Protein AF-Q3S1M3-F1 (afdb_monomer)

Foldseek 3Di:
DVVVVVVVVVVVVVVVVVVPDPPCPPVVNVVVVVVVVVVVVVVVVVVVQLVVLLVVQLVVLVVVLVVLVVVLVVVLVVQLVVLCVVCPPPVVSSVVSSVVVNVVSCVVSVVVNLVSNSNLVCVVVVSHPDDPVSVVSVVVVVVVVVVVD

Organism: Caenorhabditis elegans (NCBI:txid6239)

Radius of gyration: 34.4 Å; Cα contacts (8 Å, |Δi|>4): 56; chains: 1; bounding box: 83×59×79 Å

Mean predicted aligned error: 15.66 Å

Structure (mmCIF, N/CA/C/O backbone):
data_AF-Q3S1M3-F1
#
_entry.id   AF-Q3S1M3-F1
#
loop_
_atom_site.group_PDB
_atom_site.id
_atom_site.type_symbol
_atom_site.label_atom_id
_atom_site.label_alt_id
_atom_site.label_comp_id
_atom_site.label_asym_id
_atom_site.label_entity_id
_atom_site.label_seq_id
_atom_site.pdbx_PDB_ins_code
_atom_site.Cartn_x
_atom_site.Cartn_y
_atom_site.Cartn_z
_atom_site.occupancy
_atom_site.B_iso_or_equiv
_atom_site.auth_seq_id
_atom_site.auth_comp_id
_atom_site.auth_asym_id
_atom_site.auth_atom_id
_atom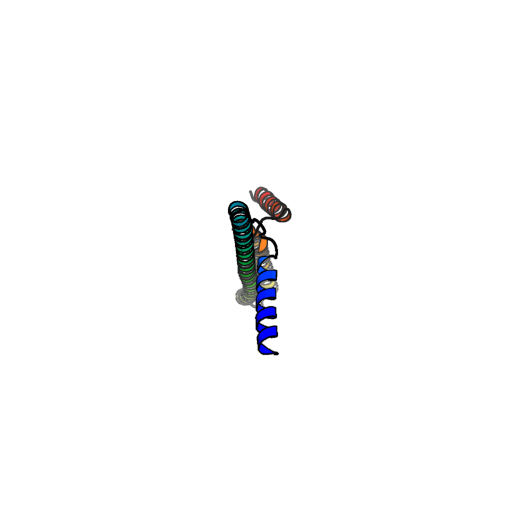_site.pdbx_PDB_model_num
ATOM 1 N N . MET A 1 1 ? 60.631 -38.429 -53.068 1.00 60.41 1 MET A N 1
ATOM 2 C CA . MET A 1 1 ? 59.715 -37.629 -53.917 1.00 60.41 1 MET A CA 1
ATOM 3 C C . MET A 1 1 ? 58.629 -36.917 -53.100 1.00 60.41 1 MET A C 1
ATOM 5 O O . MET A 1 1 ? 58.541 -35.702 -53.185 1.00 60.41 1 MET A O 1
ATOM 9 N N . VAL A 1 2 ? 57.881 -37.623 -52.238 1.00 69.31 2 VAL A N 1
ATOM 10 C CA . VAL A 1 2 ? 56.770 -37.066 -51.422 1.00 69.31 2 VAL A CA 1
ATOM 11 C C . VAL A 1 2 ? 57.165 -35.867 -50.536 1.00 69.31 2 VAL A C 1
ATOM 13 O O . VAL A 1 2 ? 56.426 -34.891 -50.459 1.00 69.31 2 VAL A O 1
ATOM 16 N N . GLN A 1 3 ? 58.356 -35.874 -49.922 1.00 69.62 3 GLN A N 1
ATOM 17 C CA . GLN A 1 3 ? 58.811 -34.757 -49.073 1.00 69.62 3 GLN A CA 1
ATOM 18 C C . GLN A 1 3 ? 59.062 -33.445 -49.837 1.00 69.62 3 GLN A C 1
ATOM 20 O O . GLN A 1 3 ? 58.890 -32.369 -49.267 1.00 69.62 3 GLN A O 1
ATOM 25 N N . ILE A 1 4 ? 59.446 -33.517 -51.116 1.00 79.25 4 ILE A N 1
ATOM 26 C CA . ILE A 1 4 ? 59.685 -32.326 -51.946 1.00 79.25 4 ILE A CA 1
ATOM 27 C C . ILE A 1 4 ? 58.342 -31.692 -52.322 1.00 79.25 4 ILE A C 1
ATOM 29 O O . ILE A 1 4 ? 58.179 -30.482 -52.190 1.00 79.25 4 ILE A O 1
ATOM 33 N N . ILE A 1 5 ? 57.355 -32.517 -52.687 1.00 79.06 5 ILE A N 1
ATOM 34 C CA . ILE A 1 5 ? 55.997 -32.062 -53.016 1.00 79.06 5 ILE A CA 1
ATOM 35 C C . ILE A 1 5 ? 55.355 -31.359 -51.812 1.00 79.06 5 ILE A C 1
ATOM 37 O O . ILE A 1 5 ? 54.78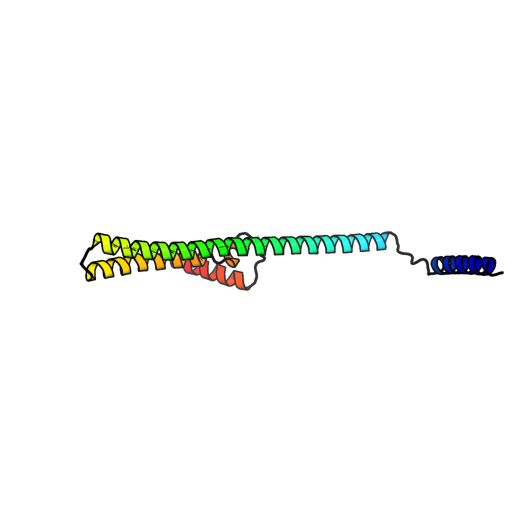3 -30.287 -51.974 1.00 79.06 5 ILE A O 1
ATOM 41 N N . ASN A 1 6 ? 55.511 -31.896 -50.595 1.00 77.69 6 ASN A N 1
ATOM 42 C CA . ASN A 1 6 ? 54.927 -31.286 -49.396 1.00 77.69 6 ASN A CA 1
ATOM 43 C C . ASN A 1 6 ? 55.536 -29.906 -49.071 1.00 77.69 6 ASN A C 1
ATOM 45 O O . ASN A 1 6 ? 54.819 -28.981 -48.701 1.00 77.69 6 ASN A O 1
ATOM 49 N N . ARG A 1 7 ? 56.852 -29.726 -49.270 1.00 78.75 7 ARG A N 1
ATOM 50 C CA . ARG A 1 7 ? 57.500 -28.411 -49.104 1.00 78.75 7 ARG A CA 1
ATOM 51 C C . ARG A 1 7 ? 56.990 -27.388 -50.117 1.00 78.75 7 ARG A C 1
ATOM 53 O O . ARG A 1 7 ? 56.771 -26.237 -49.750 1.00 78.75 7 ARG A O 1
ATOM 60 N N . ILE A 1 8 ? 56.764 -27.817 -51.360 1.00 79.25 8 ILE A N 1
ATOM 61 C CA . ILE A 1 8 ? 56.188 -26.959 -52.399 1.00 79.25 8 ILE A CA 1
ATOM 62 C C . ILE A 1 8 ? 54.746 -26.594 -52.030 1.00 79.25 8 ILE A C 1
ATOM 64 O O . ILE A 1 8 ? 54.402 -25.417 -52.065 1.00 79.25 8 ILE A O 1
ATOM 68 N N . LEU A 1 9 ? 53.931 -27.554 -51.580 1.00 77.06 9 LEU A N 1
ATOM 69 C CA . LEU A 1 9 ? 52.544 -27.296 -51.185 1.00 77.06 9 LEU A CA 1
ATOM 70 C C . LEU A 1 9 ? 52.448 -26.285 -50.030 1.00 77.06 9 LEU A C 1
ATOM 72 O O . LEU A 1 9 ? 51.671 -25.340 -50.111 1.00 77.06 9 LEU A O 1
ATOM 76 N N . ILE A 1 10 ? 53.287 -26.430 -48.996 1.00 76.81 10 ILE A N 1
ATOM 77 C CA . ILE A 1 10 ? 53.360 -25.474 -47.879 1.00 76.81 10 ILE A CA 1
ATOM 78 C C . ILE A 1 10 ? 53.768 -24.088 -48.385 1.00 76.81 10 ILE A C 1
ATOM 80 O O . ILE A 1 10 ? 53.144 -23.098 -48.008 1.00 76.81 10 ILE A O 1
ATOM 84 N N . SER A 1 11 ? 54.774 -24.006 -49.264 1.00 74.94 11 SER A N 1
ATOM 85 C CA . SER A 1 11 ? 55.188 -22.719 -49.828 1.00 74.94 11 SER A CA 1
ATOM 86 C C . SER A 1 11 ? 54.061 -22.059 -50.625 1.00 74.94 11 SER A C 1
ATOM 88 O O . SER A 1 11 ? 53.798 -20.881 -50.417 1.00 74.94 11 SER A O 1
ATOM 90 N N . VAL A 1 12 ? 53.330 -22.814 -51.453 1.00 74.06 12 VAL A N 1
ATOM 91 C CA . VAL A 1 12 ? 52.207 -22.294 -52.245 1.00 74.06 12 VAL A CA 1
ATOM 92 C C . VAL A 1 12 ? 51.060 -21.834 -51.348 1.00 74.06 12 VAL A C 1
ATOM 94 O O . VAL A 1 12 ? 50.505 -20.776 -51.613 1.00 74.06 12 VAL A O 1
ATOM 97 N N . SER A 1 13 ? 50.745 -22.549 -50.264 1.00 71.31 13 SER A N 1
ATOM 98 C CA . SER A 1 13 ? 49.731 -22.121 -49.289 1.00 71.31 13 SER A CA 1
ATOM 99 C C . SER A 1 13 ? 50.119 -20.830 -48.567 1.00 71.31 13 SER A C 1
ATOM 101 O O . SER A 1 13 ? 49.272 -19.959 -48.380 1.00 71.31 13 SER A O 1
ATOM 103 N N . ILE A 1 14 ? 51.397 -20.672 -48.200 1.00 68.69 14 ILE A N 1
ATOM 104 C CA . ILE A 1 14 ? 51.907 -19.424 -47.612 1.00 68.69 14 ILE A CA 1
ATOM 105 C C . ILE A 1 14 ? 51.825 -18.296 -48.641 1.00 68.69 14 ILE A C 1
ATOM 107 O O . ILE A 1 14 ? 51.333 -17.220 -48.320 1.00 68.69 14 ILE A O 1
ATOM 111 N N . PHE A 1 15 ? 52.225 -18.546 -49.891 1.00 62.31 15 PHE A N 1
ATOM 112 C CA . PHE A 1 15 ? 52.087 -17.557 -50.956 1.00 62.31 15 PHE A CA 1
ATOM 113 C C . PHE A 1 15 ? 50.621 -17.200 -51.207 1.00 62.31 15 PHE A C 1
ATOM 115 O O . PHE A 1 15 ? 50.327 -16.022 -51.329 1.00 62.31 15 PHE A O 1
ATOM 122 N N . TYR A 1 16 ? 49.687 -18.152 -51.207 1.00 62.59 16 TYR A N 1
ATOM 123 C CA . TYR A 1 16 ? 48.258 -17.866 -51.370 1.00 62.59 16 TYR A CA 1
ATOM 124 C C . TYR A 1 16 ? 47.687 -17.052 -50.205 1.00 62.59 16 TYR A C 1
ATOM 126 O O . TYR A 1 16 ? 46.908 -16.134 -50.440 1.00 62.59 16 TYR A O 1
ATOM 134 N N . LEU A 1 17 ? 48.105 -17.329 -48.966 1.00 55.94 17 LEU A N 1
ATOM 135 C CA . LEU A 1 17 ? 47.743 -16.509 -47.804 1.00 55.94 17 LEU A CA 1
ATOM 136 C C . LEU A 1 17 ? 48.379 -15.110 -47.857 1.00 55.94 17 LEU A C 1
ATOM 138 O O . LEU A 1 17 ? 47.770 -14.158 -47.382 1.00 55.94 17 LEU A O 1
ATOM 142 N N . CYS A 1 18 ? 49.563 -14.959 -48.459 1.00 49.50 18 CYS A N 1
ATOM 143 C CA . CYS A 1 18 ? 50.220 -13.661 -48.645 1.00 49.50 18 CYS A CA 1
ATOM 144 C C . CYS A 1 18 ? 49.730 -12.881 -49.882 1.00 49.50 18 CYS A C 1
ATOM 146 O O . CYS A 1 18 ? 49.841 -11.657 -49.902 1.00 49.50 18 CYS A O 1
ATOM 148 N N . TYR A 1 19 ? 49.210 -13.563 -50.908 1.00 50.03 19 TYR A N 1
ATOM 149 C CA . TYR A 1 19 ? 48.618 -12.968 -52.114 1.00 50.03 19 TYR A CA 1
ATOM 150 C C . TYR A 1 19 ? 47.102 -12.793 -52.013 1.00 50.03 19 TYR A C 1
ATOM 152 O O . TYR A 1 19 ? 46.526 -12.098 -52.852 1.00 50.03 19 TYR A O 1
ATOM 160 N N . ALA A 1 20 ? 46.452 -13.351 -50.984 1.00 49.22 20 ALA A N 1
ATOM 161 C CA . ALA A 1 20 ? 45.186 -12.815 -50.511 1.00 49.22 20 ALA A CA 1
ATOM 162 C C . ALA A 1 20 ? 45.438 -11.333 -50.229 1.00 49.22 20 ALA A C 1
ATOM 164 O O . ALA A 1 20 ? 46.255 -10.981 -49.381 1.00 49.22 20 ALA A O 1
ATOM 165 N N . HIS A 1 21 ? 44.844 -10.495 -51.075 1.00 40.72 21 HIS A N 1
ATOM 166 C CA . HIS A 1 21 ? 45.183 -9.092 -51.238 1.00 40.72 21 HIS A CA 1
ATOM 167 C C . HIS A 1 21 ? 45.497 -8.392 -49.910 1.00 40.72 21 HIS A C 1
ATOM 169 O O . HIS A 1 21 ? 44.755 -8.586 -48.944 1.00 40.72 21 HIS A O 1
ATOM 175 N N . PRO A 1 22 ? 46.518 -7.512 -49.867 1.00 46.75 22 PRO A N 1
ATOM 176 C CA . PRO A 1 22 ? 46.659 -6.574 -48.771 1.00 46.75 22 PRO A CA 1
ATOM 177 C C . PRO A 1 22 ? 45.420 -5.686 -48.804 1.00 46.75 22 PRO A C 1
ATOM 179 O O . PRO A 1 22 ? 45.355 -4.698 -49.539 1.00 46.75 22 PRO A O 1
ATOM 182 N N . TYR A 1 23 ? 44.398 -6.068 -48.044 1.00 46.28 23 TYR A N 1
ATOM 183 C CA . TYR A 1 23 ? 43.333 -5.166 -47.684 1.00 46.28 23 TYR A CA 1
ATOM 184 C C . TYR A 1 23 ? 44.045 -4.042 -46.939 1.00 46.28 23 TYR A C 1
ATOM 186 O O . TYR A 1 23 ? 44.497 -4.204 -45.807 1.00 46.28 23 TYR A O 1
ATOM 194 N N . LYS A 1 24 ? 44.274 -2.931 -47.646 1.00 49.41 24 LYS A N 1
ATOM 195 C CA . LYS A 1 24 ? 44.710 -1.663 -47.074 1.00 49.41 24 LYS A CA 1
ATOM 196 C C . LYS A 1 24 ? 43.581 -1.207 -46.149 1.00 49.41 24 LYS A C 1
ATOM 198 O O . LYS A 1 24 ? 42.833 -0.301 -46.493 1.00 49.41 24 LYS A O 1
ATOM 203 N N . THR A 1 25 ? 43.448 -1.817 -44.974 1.00 52.50 25 THR A N 1
ATOM 204 C CA . THR A 1 25 ? 42.857 -1.112 -43.845 1.00 52.50 25 THR A CA 1
ATOM 205 C C . THR A 1 25 ? 43.796 0.041 -43.586 1.00 52.50 25 THR A C 1
ATOM 207 O O . THR A 1 25 ? 44.928 -0.151 -43.132 1.00 52.50 25 THR A O 1
ATOM 210 N N . ASN A 1 26 ? 43.375 1.246 -43.944 1.00 59.38 26 ASN A N 1
ATOM 211 C CA . ASN A 1 26 ? 44.043 2.427 -43.447 1.00 59.38 26 ASN A CA 1
ATOM 212 C C . ASN A 1 26 ? 44.041 2.295 -41.918 1.00 59.38 26 ASN A C 1
ATOM 214 O O . ASN A 1 26 ? 43.008 1.961 -41.343 1.00 59.38 26 ASN A O 1
ATOM 218 N N . ALA A 1 27 ? 45.170 2.514 -41.243 1.00 68.75 27 ALA A N 1
ATOM 219 C CA . ALA A 1 27 ? 45.213 2.421 -39.780 1.00 68.75 27 ALA A CA 1
ATOM 220 C C . ALA A 1 27 ? 44.129 3.303 -39.122 1.00 68.75 27 ALA A C 1
ATOM 222 O O . ALA A 1 27 ? 43.620 2.975 -38.057 1.00 68.75 27 ALA A O 1
ATOM 223 N N . LYS A 1 28 ? 43.724 4.383 -39.808 1.00 69.19 28 LYS A N 1
ATOM 224 C CA . LYS A 1 28 ? 42.598 5.244 -39.427 1.00 69.19 28 LYS A CA 1
ATOM 225 C C . LYS A 1 28 ? 41.227 4.568 -39.525 1.00 69.19 28 LYS A C 1
ATOM 227 O O . LYS A 1 28 ? 40.385 4.844 -38.681 1.00 69.19 28 LYS A O 1
ATOM 232 N N . ASP A 1 29 ? 41.006 3.712 -40.521 1.00 74.88 29 ASP A N 1
ATOM 233 C CA . ASP A 1 29 ? 39.749 2.970 -40.674 1.00 74.88 29 ASP A CA 1
ATOM 234 C C . ASP A 1 29 ? 39.648 1.887 -39.593 1.00 74.88 29 ASP A C 1
ATOM 236 O O . ASP A 1 29 ? 38.622 1.786 -38.932 1.00 74.88 29 ASP A O 1
ATOM 240 N N . LEU A 1 30 ? 40.753 1.182 -39.306 1.00 73.44 30 LEU A N 1
ATOM 241 C CA . LEU A 1 30 ? 40.814 0.216 -38.201 1.00 73.44 30 LEU A CA 1
ATOM 242 C C . LEU A 1 30 ? 40.570 0.881 -36.836 1.00 73.44 30 LEU A C 1
ATOM 244 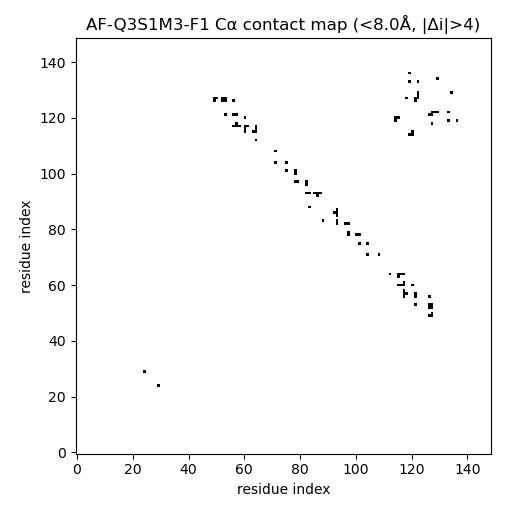O O . LEU A 1 30 ? 39.845 0.337 -36.008 1.00 73.44 30 LEU A O 1
ATOM 248 N N . GLU A 1 31 ? 41.159 2.057 -36.596 1.00 76.25 31 GLU A N 1
ATOM 249 C CA . GLU A 1 31 ? 40.939 2.805 -35.354 1.00 76.25 31 GLU A CA 1
ATOM 250 C C . GLU A 1 31 ? 39.495 3.306 -35.248 1.00 76.25 31 GLU A C 1
ATOM 252 O O . GLU A 1 31 ? 38.889 3.210 -34.184 1.00 76.25 31 GLU A O 1
ATOM 257 N N . LYS A 1 32 ? 38.905 3.786 -36.351 1.00 72.38 32 LYS A N 1
ATOM 258 C CA . LYS A 1 32 ? 37.500 4.204 -36.387 1.00 72.38 32 LYS A CA 1
ATOM 259 C C . LYS A 1 32 ? 36.556 3.034 -36.109 1.00 72.38 32 LYS A C 1
ATOM 261 O O . LYS A 1 32 ? 35.655 3.194 -35.290 1.00 72.38 32 LYS A O 1
ATOM 266 N N . ASP A 1 33 ? 36.780 1.874 -36.722 1.00 73.38 33 ASP A N 1
ATOM 267 C CA . ASP A 1 33 ? 35.984 0.665 -36.482 1.00 73.38 33 ASP A CA 1
ATOM 268 C C . ASP A 1 33 ? 36.151 0.176 -35.037 1.00 73.38 33 ASP A C 1
ATOM 270 O O . ASP A 1 33 ? 35.174 -0.176 -34.371 1.00 73.38 33 ASP A O 1
ATOM 274 N N . ARG A 1 34 ? 37.372 0.243 -34.489 1.00 76.44 34 ARG A N 1
ATOM 275 C CA . ARG A 1 34 ? 37.635 -0.071 -33.080 1.00 76.44 34 ARG A CA 1
ATOM 276 C C . ARG A 1 34 ? 36.934 0.904 -32.136 1.00 76.44 34 ARG A C 1
ATOM 278 O O . ARG A 1 34 ? 36.360 0.468 -31.145 1.00 76.44 34 ARG A O 1
ATOM 285 N N . MET A 1 35 ? 36.949 2.205 -32.418 1.00 66.25 35 MET A N 1
ATOM 286 C CA . MET A 1 35 ? 36.228 3.200 -31.618 1.00 66.25 35 MET A CA 1
ATOM 287 C C . MET A 1 35 ? 34.710 3.015 -31.715 1.00 66.25 35 MET A C 1
ATOM 289 O O . MET A 1 35 ? 34.033 3.125 -30.696 1.00 66.25 35 MET A O 1
ATOM 293 N N . LEU A 1 36 ? 34.179 2.705 -32.904 1.00 72.38 36 LEU A N 1
ATOM 294 C CA . LEU A 1 36 ? 32.751 2.463 -33.118 1.00 72.38 36 LEU A CA 1
ATOM 295 C C . LEU A 1 36 ? 32.281 1.242 -32.319 1.00 72.38 36 LEU A C 1
ATOM 297 O O . LEU A 1 36 ? 31.355 1.355 -31.524 1.00 72.38 36 LEU A O 1
ATOM 301 N N . THR A 1 37 ? 32.989 0.118 -32.458 1.00 78.44 37 THR A N 1
ATOM 302 C CA . THR A 1 37 ? 32.712 -1.127 -31.717 1.00 78.44 37 THR A CA 1
ATOM 303 C C . THR A 1 37 ? 32.894 -0.958 -30.212 1.00 78.44 37 THR A C 1
ATOM 305 O O . THR A 1 37 ? 32.107 -1.474 -29.426 1.00 78.44 37 THR A O 1
ATOM 308 N N . THR A 1 38 ? 33.898 -0.190 -29.787 1.00 79.00 38 THR A N 1
ATOM 309 C CA . THR A 1 38 ? 34.116 0.134 -28.375 1.00 79.00 38 THR A CA 1
ATOM 310 C C . THR A 1 38 ? 32.967 0.979 -27.817 1.00 79.00 38 THR A C 1
ATOM 312 O O . THR A 1 38 ? 32.479 0.693 -26.728 1.00 79.00 38 THR A O 1
ATOM 315 N N . ASN A 1 39 ? 32.505 1.997 -28.551 1.00 80.12 39 ASN A N 1
ATOM 316 C CA . ASN A 1 39 ? 31.373 2.827 -28.137 1.00 80.12 39 ASN A CA 1
ATOM 317 C C . ASN A 1 39 ? 30.072 2.015 -28.092 1.00 80.12 39 ASN A C 1
ATOM 319 O O . ASN A 1 39 ? 29.355 2.078 -27.101 1.00 80.12 39 ASN A O 1
ATOM 323 N N . GLU A 1 40 ? 29.805 1.195 -29.108 1.00 80.50 40 GLU A N 1
ATOM 324 C CA . GLU A 1 40 ? 28.652 0.291 -29.135 1.00 80.50 40 GLU A CA 1
ATOM 325 C C . GLU A 1 40 ? 28.667 -0.678 -27.945 1.00 80.50 40 GLU A C 1
ATOM 327 O O . GLU A 1 40 ? 27.674 -0.774 -27.227 1.00 80.50 40 GLU A O 1
ATOM 332 N N . TYR A 1 41 ? 29.820 -1.283 -27.641 1.00 77.62 41 TYR A N 1
ATOM 333 C CA . TYR A 1 41 ? 30.002 -2.129 -26.460 1.00 77.62 41 TYR A CA 1
ATOM 334 C C . TYR A 1 41 ? 29.744 -1.372 -25.146 1.00 77.62 41 TYR A C 1
ATOM 336 O O . TYR A 1 41 ? 29.099 -1.895 -24.235 1.00 77.62 41 TYR A O 1
ATOM 344 N N . TYR A 1 42 ? 30.232 -0.133 -25.022 1.00 75.75 42 TYR A N 1
ATOM 345 C CA . TYR A 1 42 ? 29.966 0.690 -23.839 1.00 75.75 42 TYR A CA 1
ATOM 346 C C . TYR A 1 42 ? 28.481 1.040 -23.711 1.00 75.75 42 TYR A C 1
ATOM 348 O O . TYR A 1 42 ? 27.938 0.943 -22.611 1.00 75.75 42 TYR A O 1
ATOM 356 N N . VAL A 1 43 ? 27.820 1.403 -24.811 1.00 79.69 43 VAL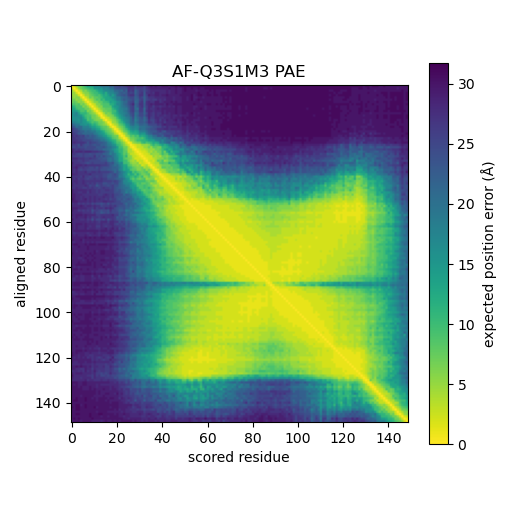 A N 1
ATOM 357 C CA . VAL A 1 43 ? 26.382 1.700 -24.844 1.00 79.69 43 VAL A CA 1
ATOM 358 C C . VAL A 1 43 ? 25.567 0.462 -24.467 1.00 79.69 43 VAL A C 1
ATOM 360 O O . VAL A 1 43 ? 24.698 0.552 -23.601 1.00 79.69 43 VAL A O 1
ATOM 363 N N . GLU A 1 44 ? 25.875 -0.705 -25.035 1.00 80.12 44 GLU A N 1
ATOM 364 C CA . GLU A 1 44 ? 25.214 -1.970 -24.701 1.00 80.12 44 GLU A CA 1
ATOM 365 C C . GLU A 1 44 ? 25.384 -2.317 -23.218 1.00 80.12 44 GLU A C 1
ATOM 367 O O . GLU A 1 44 ? 24.405 -2.605 -22.528 1.00 80.12 44 GLU A O 1
ATOM 372 N N . LYS A 1 45 ? 26.606 -2.205 -22.685 1.00 79.00 45 LYS A N 1
ATOM 373 C CA . LYS A 1 45 ? 26.889 -2.479 -21.271 1.00 79.00 45 LYS A CA 1
ATOM 374 C C . LYS A 1 45 ? 26.159 -1.518 -20.330 1.00 79.00 45 LYS A C 1
ATOM 376 O O . LYS A 1 45 ? 25.658 -1.948 -19.291 1.00 79.00 45 LYS A O 1
ATOM 381 N N . VAL A 1 46 ? 26.081 -0.230 -20.670 1.00 77.44 46 VAL A N 1
ATOM 382 C CA . VAL A 1 46 ? 25.324 0.767 -19.892 1.00 77.44 46 VAL A CA 1
ATOM 383 C C . VAL A 1 46 ? 23.828 0.451 -19.923 1.00 77.44 46 VAL A C 1
ATOM 385 O O . VAL A 1 46 ? 23.190 0.460 -18.872 1.00 77.44 46 VAL A O 1
ATOM 388 N N . ASN A 1 47 ? 23.283 0.090 -21.087 1.00 78.81 47 ASN A N 1
ATOM 389 C CA . ASN A 1 47 ? 21.884 -0.320 -21.222 1.00 78.81 47 ASN A CA 1
ATOM 390 C C . ASN A 1 4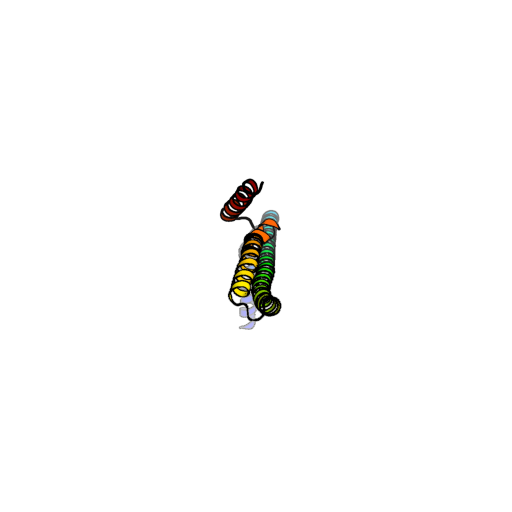7 ? 21.586 -1.598 -20.425 1.00 78.81 47 ASN A C 1
ATOM 392 O O . ASN A 1 47 ? 20.557 -1.682 -19.756 1.00 78.81 47 ASN A O 1
ATOM 396 N N . GLN A 1 48 ? 22.504 -2.568 -20.427 1.00 79.62 48 GLN A N 1
ATOM 397 C CA . GLN A 1 48 ? 22.383 -3.783 -19.626 1.00 79.62 48 GLN A CA 1
ATOM 398 C C . GLN A 1 48 ? 22.391 -3.467 -18.126 1.00 79.62 48 GLN A C 1
ATOM 400 O O . GLN A 1 48 ? 21.549 -3.979 -17.389 1.00 79.62 48 GLN A O 1
ATOM 405 N N . MET A 1 49 ? 23.299 -2.602 -17.661 1.00 79.25 49 MET A N 1
ATOM 406 C CA . MET A 1 49 ? 23.324 -2.178 -16.256 1.00 79.25 49 MET A CA 1
ATOM 407 C C . MET A 1 49 ? 22.050 -1.427 -15.859 1.00 79.25 49 MET A C 1
ATOM 409 O O . MET A 1 49 ? 21.537 -1.666 -14.768 1.00 79.25 49 MET A O 1
ATOM 413 N N . ALA A 1 50 ? 21.521 -0.569 -16.736 1.00 80.00 50 ALA A N 1
ATOM 414 C CA . ALA A 1 50 ? 20.252 0.125 -16.516 1.00 80.00 50 ALA A CA 1
ATOM 415 C C . ALA A 1 50 ? 19.058 -0.849 -16.462 1.00 80.00 50 ALA A C 1
ATOM 417 O O . ALA A 1 50 ? 18.156 -0.691 -15.643 1.00 80.00 50 ALA A O 1
ATOM 418 N N . GLY A 1 51 ? 19.068 -1.899 -17.289 1.00 85.62 51 GLY A N 1
ATOM 419 C CA . GLY A 1 51 ? 18.073 -2.970 -17.225 1.00 85.62 51 GLY A CA 1
ATOM 420 C C . GLY A 1 51 ? 18.131 -3.744 -15.904 1.00 85.62 51 GLY A C 1
ATOM 421 O O . GLY A 1 51 ? 17.102 -3.958 -15.265 1.00 85.62 51 GLY A O 1
ATOM 422 N N . ILE A 1 52 ? 19.337 -4.108 -15.455 1.00 90.12 52 ILE A N 1
ATOM 423 C CA . ILE A 1 52 ? 19.550 -4.834 -14.192 1.00 90.12 52 ILE A CA 1
ATOM 424 C C . ILE A 1 52 ? 19.132 -3.987 -12.986 1.00 90.12 52 ILE A C 1
ATOM 426 O O . ILE A 1 52 ? 18.485 -4.499 -12.072 1.00 90.12 52 ILE A O 1
ATOM 430 N N . SER A 1 53 ? 19.488 -2.700 -12.960 1.00 91.12 53 SER A N 1
ATOM 431 C CA . SER A 1 53 ? 19.122 -1.822 -11.848 1.00 91.12 53 SER A CA 1
ATOM 432 C C . SER A 1 53 ? 17.605 -1.641 -11.759 1.00 91.12 53 SER A C 1
ATOM 434 O O . SER A 1 53 ? 17.052 -1.687 -10.658 1.00 91.12 53 SER A O 1
ATOM 436 N N . CYS A 1 54 ? 16.923 -1.505 -12.902 1.00 93.12 54 CYS A N 1
ATOM 437 C CA . CYS A 1 54 ? 15.468 -1.423 -12.955 1.00 93.12 54 CYS A CA 1
ATOM 438 C C . CYS A 1 54 ? 14.800 -2.709 -12.436 1.00 93.12 54 CYS A C 1
ATOM 440 O O . CYS A 1 54 ? 13.936 -2.611 -11.564 1.00 93.12 54 CYS A O 1
ATOM 442 N N . ASP A 1 55 ? 15.233 -3.902 -12.871 1.00 93.94 55 ASP A N 1
ATOM 443 C CA . ASP A 1 55 ? 14.687 -5.179 -12.364 1.00 93.94 55 ASP A CA 1
ATOM 444 C C . ASP A 1 55 ? 14.870 -5.321 -10.847 1.00 93.94 55 ASP A C 1
ATOM 446 O O . ASP A 1 55 ? 13.935 -5.675 -10.123 1.00 93.94 55 ASP A O 1
ATOM 450 N N . LEU A 1 56 ? 16.061 -4.979 -10.344 1.00 95.06 56 LEU A N 1
ATOM 451 C CA . LEU A 1 56 ? 16.355 -5.041 -8.915 1.00 95.06 56 LEU A CA 1
ATOM 452 C C . LEU A 1 56 ? 15.456 -4.094 -8.111 1.00 95.06 56 LEU A C 1
ATOM 454 O O . LEU A 1 56 ? 14.928 -4.489 -7.070 1.00 95.06 56 LEU A O 1
ATOM 458 N N . CYS A 1 57 ? 15.253 -2.867 -8.598 1.00 95.50 57 CYS A N 1
ATOM 459 C CA . CYS A 1 57 ? 14.353 -1.912 -7.961 1.00 95.50 57 CYS A CA 1
ATOM 460 C C . CYS A 1 57 ? 12.914 -2.433 -7.942 1.00 95.50 57 CYS A C 1
ATOM 462 O O . CYS A 1 57 ? 12.293 -2.469 -6.880 1.00 95.50 57 CYS A O 1
ATOM 464 N N . MET A 1 58 ? 12.403 -2.891 -9.089 1.00 94.50 58 MET A N 1
ATOM 465 C CA . MET A 1 58 ? 11.040 -3.412 -9.201 1.00 94.50 58 MET A CA 1
ATOM 466 C C . MET A 1 58 ? 10.814 -4.542 -8.202 1.00 94.50 58 MET A C 1
ATOM 468 O O . MET A 1 58 ? 9.849 -4.515 -7.441 1.00 94.50 58 MET A O 1
ATOM 472 N N . ARG A 1 59 ? 11.741 -5.502 -8.142 1.00 95.38 59 ARG A N 1
ATOM 473 C CA . ARG A 1 59 ? 11.669 -6.637 -7.218 1.00 95.38 59 ARG A CA 1
ATOM 474 C C . ARG A 1 59 ? 11.689 -6.207 -5.754 1.00 95.38 59 ARG A C 1
ATOM 476 O O . ARG A 1 59 ? 10.925 -6.749 -4.958 1.00 95.38 59 ARG A O 1
ATOM 483 N N . ALA A 1 60 ? 12.533 -5.240 -5.400 1.00 95.00 60 ALA A N 1
ATOM 484 C CA . ALA A 1 60 ? 12.597 -4.716 -4.041 1.00 95.00 60 ALA A CA 1
ATOM 485 C C . ALA A 1 60 ? 11.274 -4.049 -3.634 1.00 95.00 60 ALA A C 1
ATOM 487 O O . ALA A 1 60 ? 10.740 -4.344 -2.566 1.00 95.00 60 ALA A O 1
ATOM 488 N N . VAL A 1 61 ? 10.702 -3.206 -4.501 1.00 94.62 61 VAL A N 1
ATOM 489 C CA . VAL A 1 61 ? 9.427 -2.533 -4.206 1.00 94.62 61 VAL A CA 1
ATOM 490 C C . VAL A 1 61 ? 8.263 -3.526 -4.182 1.00 94.62 61 VAL A C 1
ATOM 492 O O . VAL A 1 61 ? 7.390 -3.403 -3.326 1.00 94.62 61 VAL A O 1
ATOM 495 N N . TYR A 1 62 ? 8.262 -4.550 -5.042 1.00 92.88 62 TYR A N 1
ATOM 496 C CA . TYR A 1 62 ? 7.280 -5.636 -4.963 1.00 92.88 62 TYR A CA 1
ATOM 497 C C . TYR A 1 62 ? 7.327 -6.361 -3.616 1.00 92.88 62 TYR A C 1
ATOM 499 O O . TYR A 1 62 ? 6.270 -6.641 -3.053 1.00 92.88 62 TYR A O 1
ATOM 507 N N . GLY A 1 63 ? 8.525 -6.626 -3.084 1.00 94.62 63 GLY A N 1
ATOM 508 C CA . GLY A 1 63 ? 8.693 -7.200 -1.747 1.00 94.62 63 GLY A CA 1
ATOM 509 C C . GLY A 1 63 ? 8.068 -6.320 -0.662 1.00 94.62 63 GLY A C 1
ATOM 510 O O . GLY A 1 63 ? 7.243 -6.791 0.111 1.00 94.62 63 GLY A O 1
ATOM 511 N N . VAL A 1 64 ? 8.360 -5.016 -0.680 1.00 93.88 64 VAL A N 1
ATOM 512 C CA . VAL A 1 64 ? 7.770 -4.052 0.268 1.00 93.88 64 VAL A CA 1
ATOM 513 C C . VAL A 1 64 ? 6.244 -3.996 0.153 1.00 93.88 64 VAL A C 1
ATOM 515 O O . VAL A 1 64 ? 5.549 -3.949 1.165 1.00 93.88 64 VAL A O 1
ATOM 518 N N . ASN A 1 65 ? 5.700 -4.012 -1.067 1.00 91.94 65 ASN A N 1
ATOM 519 C CA . ASN A 1 65 ? 4.254 -4.002 -1.279 1.00 91.94 65 ASN A CA 1
ATOM 520 C C . ASN A 1 65 ? 3.596 -5.296 -0.768 1.00 91.94 65 ASN A C 1
ATOM 522 O O . ASN A 1 65 ? 2.525 -5.257 -0.165 1.00 91.94 65 ASN A O 1
ATOM 526 N N . TYR A 1 66 ? 4.249 -6.444 -0.959 1.00 92.25 66 TYR A N 1
ATOM 527 C CA . TYR A 1 66 ? 3.792 -7.715 -0.406 1.00 92.25 66 TYR A CA 1
ATOM 528 C C . TYR A 1 66 ? 3.762 -7.688 1.128 1.00 92.25 66 TYR A C 1
ATOM 530 O O . TYR A 1 66 ? 2.734 -8.024 1.720 1.00 92.25 66 TYR A O 1
ATOM 538 N N . ASP A 1 67 ? 4.840 -7.225 1.765 1.00 94.38 67 ASP A N 1
ATOM 539 C CA . ASP A 1 67 ? 4.922 -7.102 3.224 1.00 94.38 67 ASP A CA 1
ATOM 540 C C . ASP A 1 67 ? 3.856 -6.140 3.763 1.00 94.38 67 ASP A C 1
ATOM 542 O O . ASP A 1 67 ? 3.213 -6.419 4.775 1.00 94.38 67 ASP A O 1
ATOM 546 N N . PHE A 1 68 ? 3.597 -5.040 3.051 1.00 94.31 68 PHE A N 1
ATOM 547 C CA . PHE A 1 68 ? 2.533 -4.100 3.394 1.00 94.31 68 PHE A CA 1
ATOM 548 C C . PHE A 1 68 ? 1.140 -4.751 3.358 1.00 94.31 68 PHE A C 1
ATOM 550 O O . PHE A 1 68 ? 0.332 -4.549 4.266 1.00 94.31 68 PHE A O 1
ATOM 557 N N . ILE A 1 69 ? 0.857 -5.566 2.337 1.00 93.06 69 ILE A N 1
ATOM 558 C CA . ILE A 1 69 ? -0.413 -6.296 2.219 1.00 93.06 69 ILE A CA 1
ATOM 559 C C . ILE A 1 69 ? -0.568 -7.320 3.350 1.00 93.06 69 ILE A C 1
ATOM 561 O O . ILE A 1 69 ? -1.673 -7.475 3.873 1.00 93.06 69 ILE A O 1
ATOM 565 N N . GLN A 1 70 ? 0.507 -8.013 3.736 1.00 95.69 70 GLN A N 1
ATOM 566 C CA . GLN A 1 70 ? 0.466 -8.950 4.864 1.00 95.69 70 GLN A CA 1
ATOM 567 C C . GLN A 1 70 ? 0.228 -8.215 6.184 1.00 95.69 70 GLN A C 1
ATOM 569 O O . GLN A 1 70 ? -0.712 -8.548 6.901 1.00 95.69 70 GLN A O 1
ATOM 574 N N . LEU A 1 71 ? 0.962 -7.127 6.431 1.00 95.12 71 LEU A N 1
ATOM 575 C CA . LEU A 1 71 ? 0.763 -6.281 7.606 1.00 95.12 71 LEU A CA 1
ATOM 576 C C . LEU A 1 71 ? -0.678 -5.759 7.702 1.00 95.12 71 LEU A C 1
ATOM 578 O O . LEU A 1 71 ? -1.252 -5.727 8.788 1.00 95.12 71 LEU A O 1
ATOM 582 N N . LYS A 1 72 ? -1.292 -5.376 6.573 1.00 95.19 72 LYS A N 1
ATOM 583 C CA . LYS A 1 72 ? -2.703 -4.965 6.537 1.00 95.19 72 LYS A CA 1
ATOM 584 C C . LYS A 1 72 ? -3.628 -6.075 7.038 1.00 95.19 72 LYS A C 1
ATOM 586 O O . LYS A 1 72 ? -4.529 -5.794 7.825 1.00 95.19 72 LYS A O 1
ATOM 591 N N . LYS A 1 73 ? -3.427 -7.315 6.583 1.00 96.00 73 LYS A N 1
ATOM 592 C CA . LYS A 1 73 ? -4.243 -8.465 7.003 1.00 96.00 73 LYS A CA 1
ATOM 593 C C . LYS A 1 73 ? -4.084 -8.742 8.493 1.00 96.00 73 LYS A C 1
ATOM 595 O O . LYS A 1 73 ? -5.091 -8.867 9.183 1.00 96.00 73 LYS A O 1
ATOM 600 N N . ASP A 1 74 ? -2.847 -8.751 8.981 1.00 97.06 74 ASP A N 1
ATOM 601 C CA . ASP A 1 74 ? -2.547 -8.971 10.398 1.00 97.06 74 ASP A CA 1
ATOM 602 C C . ASP A 1 74 ? -3.180 -7.884 11.274 1.00 97.06 74 ASP A C 1
ATOM 604 O O . ASP A 1 74 ? -3.747 -8.166 12.328 1.00 97.06 74 ASP A O 1
ATOM 608 N N . PHE A 1 75 ? -3.156 -6.632 10.811 1.00 96.88 75 PHE A N 1
ATOM 609 C CA . PHE A 1 75 ? -3.771 -5.517 11.523 1.00 96.88 75 PHE A CA 1
ATOM 610 C C . PHE A 1 75 ? -5.305 -5.598 11.552 1.00 96.88 75 PHE A C 1
ATOM 612 O O . PHE A 1 75 ? -5.922 -5.277 12.565 1.00 96.88 75 PHE A O 1
ATOM 619 N N . ILE A 1 76 ? -5.942 -6.045 10.464 1.00 96.69 76 ILE A N 1
ATOM 620 C CA . ILE A 1 76 ? -7.396 -6.277 10.432 1.00 96.69 76 ILE A CA 1
ATOM 621 C C . ILE A 1 76 ? -7.790 -7.397 11.401 1.00 96.69 76 ILE A C 1
ATOM 623 O O . ILE A 1 76 ? -8.798 -7.277 12.096 1.00 96.69 76 ILE A O 1
ATOM 627 N N . GLU A 1 77 ? -6.993 -8.460 11.482 1.00 97.56 77 GLU A N 1
ATOM 628 C CA . GLU A 1 77 ? -7.244 -9.544 12.431 1.00 97.56 77 GLU A CA 1
ATOM 629 C C . GLU A 1 77 ? -7.045 -9.086 13.884 1.00 97.56 77 GLU A C 1
ATOM 631 O O . GLU A 1 77 ? -7.856 -9.407 14.752 1.00 97.56 77 GLU A O 1
ATOM 636 N N . MET A 1 78 ? -6.031 -8.258 14.146 1.00 97.31 78 MET A N 1
ATOM 637 C CA . MET A 1 78 ? -5.822 -7.632 15.455 1.00 97.31 78 MET A CA 1
ATOM 638 C C . MET A 1 78 ? -7.020 -6.772 15.871 1.00 97.31 78 MET A C 1
ATOM 640 O O . MET A 1 78 ? -7.505 -6.906 16.989 1.00 97.31 78 MET A O 1
ATOM 644 N N . ILE A 1 79 ? -7.564 -5.963 14.953 1.00 97.38 79 ILE A N 1
ATOM 645 C CA . ILE A 1 79 ? -8.794 -5.191 15.189 1.00 97.38 79 ILE A CA 1
ATOM 646 C C . ILE A 1 79 ? -9.947 -6.100 15.617 1.00 97.38 79 ILE A C 1
ATOM 648 O O . ILE A 1 79 ? -10.683 -5.754 16.541 1.00 97.38 79 ILE A O 1
ATOM 652 N N . ARG A 1 80 ? -10.127 -7.247 14.950 1.00 96.38 80 ARG A N 1
ATOM 653 C CA . ARG A 1 80 ? -11.197 -8.195 15.279 1.00 96.38 80 ARG A CA 1
ATOM 654 C C . ARG A 1 80 ? -11.071 -8.672 16.726 1.00 96.38 80 ARG A C 1
ATOM 656 O O . ARG A 1 80 ? -12.032 -8.565 17.485 1.00 96.38 80 ARG A O 1
ATOM 663 N N . LEU A 1 81 ? -9.879 -9.131 17.103 1.00 97.00 81 LEU A N 1
ATOM 664 C CA . LEU A 1 81 ? -9.587 -9.626 18.449 1.00 97.00 81 LEU A CA 1
ATOM 665 C C . LEU A 1 81 ? -9.740 -8.533 19.515 1.00 97.00 81 LEU A C 1
ATOM 667 O O . LEU A 1 81 ? -10.348 -8.775 20.557 1.00 97.00 81 LEU A O 1
ATOM 671 N N . ASP A 1 82 ? -9.247 -7.324 19.246 1.00 97.12 82 ASP A N 1
ATOM 672 C CA . ASP A 1 82 ? -9.321 -6.204 20.186 1.00 97.12 82 ASP A CA 1
ATOM 673 C C . ASP A 1 82 ? -10.764 -5.718 20.389 1.00 97.12 82 ASP A C 1
ATOM 675 O O . ASP A 1 82 ? -11.169 -5.435 21.518 1.00 97.12 82 ASP A O 1
ATOM 679 N N . CYS A 1 83 ? -11.576 -5.657 19.327 1.00 97.75 83 CYS A N 1
ATOM 680 C CA . CYS A 1 83 ? -12.993 -5.304 19.443 1.00 97.75 8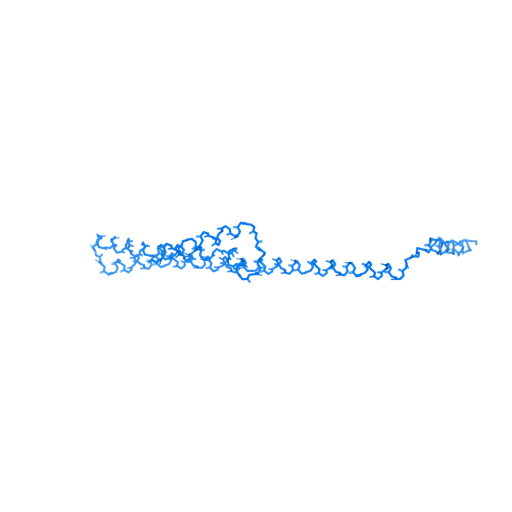3 CYS A CA 1
ATOM 681 C C . CYS A 1 83 ? -13.777 -6.367 20.233 1.00 97.75 83 CYS A C 1
ATOM 683 O O . CYS A 1 83 ? -14.588 -6.010 21.089 1.00 97.75 83 CYS A O 1
ATOM 685 N N . GLU A 1 84 ? -13.526 -7.659 19.989 1.00 96.12 84 GLU A N 1
ATOM 686 C CA . GLU A 1 84 ? -14.127 -8.762 20.756 1.00 96.12 84 GLU A CA 1
ATOM 687 C C . GLU A 1 84 ? -13.733 -8.699 22.239 1.00 96.12 84 GLU A C 1
ATOM 689 O O . GLU A 1 84 ? -14.580 -8.853 23.123 1.00 96.12 84 GLU A O 1
ATOM 694 N N . ALA A 1 85 ? -12.465 -8.396 22.529 1.00 96.31 85 ALA A N 1
ATOM 695 C CA . ALA A 1 85 ? -11.971 -8.251 23.893 1.00 96.31 85 ALA A CA 1
ATOM 696 C C . ALA A 1 85 ? -12.560 -7.027 24.616 1.00 96.31 85 ALA A C 1
ATOM 698 O O . ALA A 1 85 ? -12.837 -7.104 25.812 1.00 96.31 85 ALA A O 1
ATOM 699 N N . LEU A 1 86 ? -12.761 -5.910 23.909 1.00 96.81 86 LEU A N 1
ATOM 700 C CA . LEU A 1 86 ? -13.246 -4.653 24.485 1.00 96.81 86 LEU A CA 1
ATOM 701 C C . LEU A 1 86 ? -14.756 -4.658 24.757 1.00 96.81 86 LEU A C 1
ATOM 703 O O . LEU A 1 86 ? -15.214 -4.101 25.758 1.00 96.81 86 LEU A O 1
ATOM 707 N N . PHE A 1 87 ? -15.543 -5.241 23.852 1.00 96.25 87 PHE A N 1
ATOM 708 C CA . PHE A 1 87 ? -17.005 -5.190 23.923 1.00 96.25 87 PHE A CA 1
ATOM 709 C C . PHE A 1 87 ? -17.645 -6.461 24.487 1.00 96.25 87 PHE A C 1
ATOM 711 O O . PHE A 1 87 ? -18.828 -6.417 24.837 1.00 96.25 87 PHE A O 1
ATOM 718 N N . HIS A 1 88 ? -16.864 -7.528 24.688 1.00 90.75 88 HIS A N 1
ATOM 719 C CA . HIS A 1 88 ? -17.319 -8.809 25.232 1.00 90.75 88 HIS A CA 1
ATOM 720 C C . HIS A 1 88 ? -18.524 -9.349 24.443 1.00 90.75 88 HIS A C 1
ATOM 722 O O . HIS A 1 88 ? -18.499 -9.376 23.224 1.00 90.75 88 HIS A O 1
ATOM 728 N N . GLU A 1 89 ? -19.605 -9.761 25.102 1.00 90.25 89 GLU A N 1
ATOM 729 C CA . GLU A 1 89 ? -20.786 -10.366 24.471 1.00 90.25 89 GLU A CA 1
ATOM 730 C C . GLU A 1 89 ? -21.778 -9.334 23.895 1.00 90.25 89 GLU A C 1
ATOM 732 O O . GLU A 1 89 ? -22.981 -9.580 23.866 1.00 90.25 89 GLU A O 1
ATOM 737 N N . ARG A 1 90 ? -21.303 -8.158 23.461 1.00 95.56 90 ARG A N 1
ATOM 738 C CA . ARG A 1 90 ? -22.133 -7.116 22.826 1.00 95.56 90 ARG A CA 1
ATOM 739 C C . ARG A 1 90 ? -21.918 -7.119 21.310 1.00 95.56 90 ARG A C 1
ATOM 741 O O . ARG A 1 90 ? -21.098 -6.342 20.817 1.00 95.56 90 ARG A O 1
ATOM 748 N N . PRO A 1 91 ? -22.595 -8.003 20.553 1.00 95.06 91 PRO A N 1
ATOM 749 C CA . PRO A 1 91 ? -22.291 -8.231 19.142 1.00 95.06 91 PRO A CA 1
ATOM 750 C C . PRO A 1 91 ? -22.503 -6.990 18.268 1.00 95.06 91 PRO A C 1
ATOM 752 O O . PRO A 1 91 ? -21.774 -6.801 17.294 1.00 95.06 91 PRO A O 1
ATOM 755 N N . GLU A 1 92 ? -23.456 -6.123 18.614 1.00 96.00 92 GLU A N 1
ATOM 756 C CA . GLU A 1 92 ? -23.707 -4.866 17.907 1.00 96.00 92 GLU A CA 1
ATOM 757 C C . GLU A 1 92 ? -22.516 -3.909 18.039 1.00 96.00 92 GLU A C 1
ATOM 759 O O . GLU A 1 92 ? -22.013 -3.412 17.028 1.00 96.00 92 GLU A O 1
ATOM 764 N N . ASP A 1 93 ? -22.017 -3.725 19.264 1.00 97.06 93 ASP A N 1
ATOM 765 C CA . ASP A 1 93 ? -20.877 -2.852 19.547 1.00 97.06 93 ASP A CA 1
ATOM 766 C C . ASP A 1 93 ? -19.577 -3.414 18.933 1.00 97.06 93 ASP A C 1
ATOM 768 O O . ASP A 1 93 ? -18.782 -2.664 18.359 1.00 97.06 93 ASP A O 1
ATOM 772 N N . ILE A 1 94 ? -19.375 -4.741 18.981 1.00 97.06 94 ILE A N 1
ATOM 773 C CA . ILE A 1 94 ? -18.243 -5.416 18.318 1.00 97.06 94 ILE A CA 1
ATOM 774 C C . ILE A 1 94 ? -18.281 -5.160 16.808 1.00 97.06 94 ILE A C 1
ATOM 776 O O . ILE A 1 94 ? -17.282 -4.745 16.217 1.00 97.06 94 ILE A O 1
ATOM 780 N N . SER A 1 95 ? -19.432 -5.400 16.175 1.00 97.25 95 SER A N 1
ATOM 781 C CA . SER A 1 95 ? -19.608 -5.242 14.728 1.00 97.25 95 SER A CA 1
ATOM 782 C C . SER A 1 95 ? -19.364 -3.798 14.287 1.00 97.25 95 SER A C 1
ATOM 784 O O . SER A 1 95 ? -18.672 -3.549 13.293 1.00 97.25 95 SER A O 1
ATOM 786 N N . GLU A 1 96 ? -19.874 -2.826 15.049 1.00 97.56 96 GLU A N 1
ATOM 787 C CA . GLU A 1 96 ? -19.634 -1.413 14.777 1.00 97.56 96 GLU A CA 1
ATOM 788 C C . GLU A 1 96 ? -18.151 -1.041 14.922 1.00 97.56 96 GLU A C 1
ATOM 790 O O . GLU A 1 96 ? -17.611 -0.369 14.035 1.00 97.56 96 GLU A O 1
ATOM 795 N N . CYS A 1 97 ? -17.483 -1.528 15.973 1.00 97.88 97 CYS A N 1
ATOM 796 C CA . CYS A 1 97 ? -16.051 -1.336 16.208 1.00 97.88 97 CYS A CA 1
ATOM 797 C C . CYS A 1 97 ? -15.201 -1.859 15.043 1.00 97.88 97 CYS A C 1
ATOM 799 O O . CYS A 1 97 ? -14.424 -1.097 14.455 1.00 97.88 97 CYS A O 1
ATOM 801 N N . ILE A 1 98 ? -15.400 -3.124 14.653 1.00 97.81 98 ILE A N 1
ATOM 802 C CA . ILE A 1 98 ? -14.660 -3.764 13.556 1.00 97.81 98 ILE A CA 1
ATOM 803 C C . ILE A 1 98 ? -14.877 -2.975 12.269 1.00 97.81 98 ILE A C 1
ATOM 805 O O . ILE A 1 98 ? -13.920 -2.555 11.618 1.00 97.81 98 ILE A O 1
ATOM 809 N N . ARG A 1 99 ? -16.138 -2.693 11.919 1.00 97.81 99 ARG A N 1
ATOM 810 C CA . ARG A 1 99 ? -16.471 -1.951 10.699 1.00 97.81 99 ARG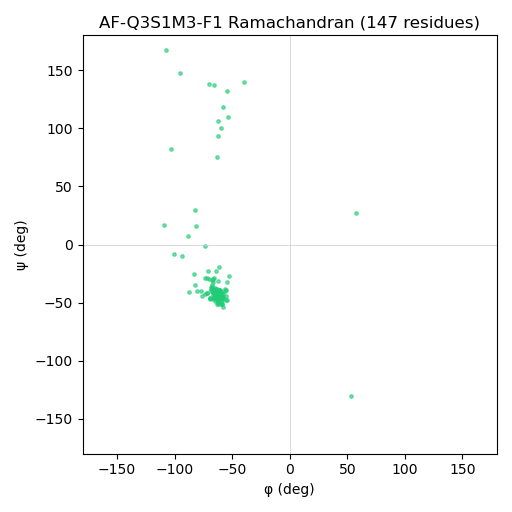 A CA 1
ATOM 811 C C . ARG A 1 99 ? -15.804 -0.579 10.680 1.00 97.81 99 ARG A C 1
ATOM 813 O O . ARG A 1 99 ? -15.252 -0.189 9.648 1.00 97.81 99 ARG A O 1
ATOM 820 N N . PHE A 1 100 ? -15.857 0.162 11.785 1.00 97.81 100 PHE A N 1
ATOM 821 C CA . PHE A 1 100 ? -15.260 1.491 11.875 1.00 97.81 100 PHE A CA 1
ATOM 822 C C . PHE A 1 100 ? -13.741 1.439 11.680 1.00 97.81 100 PHE A C 1
ATOM 824 O O . PHE A 1 100 ? -13.207 2.158 10.828 1.00 97.81 100 PHE A O 1
ATOM 831 N N . LEU A 1 101 ? -13.048 0.573 12.423 1.00 97.69 101 LEU A N 1
ATOM 832 C CA . LEU A 1 101 ? -11.590 0.478 12.388 1.00 97.69 101 LEU A CA 1
ATOM 833 C C . LEU A 1 101 ? -11.086 -0.089 11.056 1.00 97.69 101 LEU A C 1
ATOM 835 O O . LEU A 1 101 ? -10.229 0.535 10.426 1.00 97.69 101 LEU A O 1
ATOM 839 N N . THR A 1 102 ? -11.669 -1.178 10.546 1.00 97.25 102 THR A N 1
ATOM 840 C CA . THR A 1 102 ? -11.304 -1.741 9.236 1.00 97.25 102 THR A CA 1
ATOM 841 C C . THR A 1 102 ? -11.530 -0.730 8.112 1.00 97.25 102 THR A C 1
ATOM 843 O O . THR A 1 102 ? -10.670 -0.571 7.251 1.00 97.25 102 THR A O 1
ATOM 846 N N . THR A 1 103 ? -12.615 0.053 8.147 1.00 97.25 103 THR A N 1
ATOM 847 C CA . THR A 1 103 ? -12.843 1.117 7.148 1.00 97.25 103 THR A CA 1
ATOM 848 C C . THR A 1 103 ? -11.734 2.173 7.171 1.00 97.25 103 THR A C 1
ATOM 850 O O . THR A 1 103 ? -11.313 2.667 6.120 1.00 97.25 103 THR A O 1
ATOM 853 N N . LYS A 1 104 ? -11.231 2.541 8.358 1.00 95.12 104 LYS A N 1
ATOM 854 C CA . LYS A 1 104 ? -10.091 3.464 8.470 1.00 95.12 104 LYS A CA 1
ATOM 855 C C . LYS A 1 104 ? -8.829 2.840 7.887 1.00 95.12 104 LYS A C 1
ATOM 857 O O . LYS A 1 104 ? -8.152 3.502 7.101 1.00 95.12 104 LYS A O 1
ATOM 862 N N . VAL A 1 105 ? -8.548 1.583 8.218 1.00 96.12 105 VAL A N 1
ATOM 863 C CA . VAL A 1 105 ? -7.390 0.841 7.701 1.00 96.12 105 VAL A CA 1
ATOM 864 C C . VAL A 1 105 ? -7.423 0.744 6.185 1.00 96.12 105 VAL A C 1
ATOM 866 O O . VAL A 1 105 ? -6.428 1.074 5.546 1.00 96.12 105 VAL A O 1
ATOM 869 N N . GLU A 1 106 ? -8.558 0.391 5.586 1.00 95.62 106 GLU A N 1
ATOM 870 C CA . GLU A 1 106 ? -8.704 0.327 4.126 1.00 95.62 106 GLU A CA 1
ATOM 871 C C . GLU A 1 106 ? -8.495 1.700 3.474 1.00 95.62 106 GLU A C 1
ATOM 873 O O . GLU A 1 106 ? -7.797 1.834 2.468 1.00 95.62 106 GLU A O 1
ATOM 878 N N . LYS A 1 107 ? -9.009 2.771 4.090 1.00 93.88 107 LYS A N 1
ATOM 879 C CA . LYS A 1 107 ? -8.797 4.134 3.583 1.00 93.88 107 LYS A CA 1
ATOM 880 C C . LYS A 1 107 ? -7.322 4.548 3.606 1.00 93.88 107 LYS A C 1
ATOM 882 O O . LYS A 1 107 ? -6.878 5.239 2.687 1.00 93.88 107 LYS A O 1
ATOM 887 N N . TYR A 1 108 ? -6.580 4.209 4.660 1.00 92.06 108 TYR A N 1
ATOM 888 C CA . TYR A 1 108 ? -5.158 4.549 4.758 1.00 92.06 108 TYR A CA 1
ATOM 889 C C . TYR A 1 108 ? -4.294 3.636 3.889 1.00 92.06 108 TYR A C 1
ATOM 891 O O . TYR A 1 108 ? -3.447 4.134 3.149 1.00 92.06 108 TYR A O 1
ATOM 899 N N . SER A 1 109 ? -4.547 2.330 3.908 1.00 93.00 109 SER A N 1
ATOM 900 C CA . SER A 1 109 ? -3.804 1.364 3.101 1.00 93.00 109 SER A CA 1
ATOM 901 C C . SER A 1 109 ? -3.979 1.593 1.609 1.00 93.00 109 SER A C 1
ATOM 903 O O . SER A 1 109 ? -2.980 1.664 0.903 1.00 93.00 109 SER A O 1
ATOM 905 N N . GLY A 1 110 ? -5.191 1.894 1.140 1.00 90.94 110 GLY A N 1
ATOM 906 C CA . GLY A 1 110 ? -5.419 2.251 -0.260 1.00 90.94 110 GLY A CA 1
ATOM 907 C C . GLY A 1 110 ? -4.676 3.517 -0.717 1.00 90.94 110 GLY A C 1
ATOM 908 O O . GLY A 1 110 ? -4.489 3.718 -1.916 1.00 90.94 110 GLY A O 1
ATOM 909 N N . LYS A 1 111 ? -4.232 4.394 0.199 1.00 89.62 111 LYS A N 1
ATOM 910 C CA . LYS A 1 111 ? -3.333 5.515 -0.140 1.00 89.62 111 LYS A CA 1
ATOM 911 C C . LYS A 1 111 ? -1.879 5.065 -0.241 1.00 89.62 111 LYS A C 1
ATOM 913 O O . LYS A 1 111 ? -1.174 5.536 -1.126 1.00 89.62 111 LYS A O 1
ATOM 918 N N . VAL A 1 112 ? -1.447 4.182 0.655 1.00 89.62 112 VAL A N 1
ATOM 919 C CA . VAL A 1 112 ? -0.081 3.645 0.673 1.00 89.62 112 VAL A CA 1
ATOM 920 C C . VAL A 1 112 ? 0.158 2.731 -0.530 1.00 89.62 112 VAL A C 1
ATOM 922 O O . VAL A 1 112 ? 1.139 2.929 -1.237 1.00 89.62 112 VAL A O 1
ATOM 925 N N . GLU A 1 113 ? -0.770 1.825 -0.846 1.00 87.75 113 GLU A N 1
ATOM 926 C CA . GLU A 1 113 ? -0.690 0.918 -2.005 1.00 87.75 113 GLU A CA 1
ATOM 927 C C . GLU A 1 113 ? -0.523 1.689 -3.326 1.00 87.75 113 GLU A C 1
ATOM 929 O O . GLU A 1 113 ? 0.273 1.304 -4.176 1.00 87.75 113 GLU A O 1
ATOM 934 N N . LYS A 1 114 ? -1.200 2.836 -3.480 1.00 84.25 114 LYS A N 1
ATOM 935 C CA . LYS A 1 114 ? -1.048 3.705 -4.664 1.00 84.25 114 LYS A CA 1
ATOM 936 C C . LYS A 1 114 ? 0.339 4.336 -4.785 1.00 84.25 114 LYS A C 1
ATOM 938 O O . LYS A 1 114 ? 0.755 4.666 -5.890 1.00 84.25 114 LYS A O 1
ATOM 943 N N . ILE A 1 115 ? 1.018 4.565 -3.662 1.00 85.38 115 ILE A N 1
ATOM 944 C CA . ILE A 1 115 ? 2.374 5.129 -3.631 1.00 85.38 115 ILE A CA 1
ATOM 945 C C . ILE A 1 115 ? 3.408 4.026 -3.869 1.00 85.38 115 ILE A C 1
ATOM 947 O O . ILE A 1 115 ? 4.420 4.281 -4.512 1.00 85.38 115 ILE A O 1
ATOM 951 N N . LEU A 1 116 ? 3.144 2.812 -3.382 1.00 86.88 116 LEU A N 1
ATOM 952 C CA . LEU A 1 116 ? 4.019 1.645 -3.506 1.00 86.88 116 LEU A CA 1
ATOM 953 C C . LEU A 1 116 ? 3.904 0.918 -4.857 1.00 86.88 116 LEU A C 1
ATOM 955 O O . LEU A 1 116 ? 4.387 -0.209 -4.983 1.00 86.88 116 LEU A O 1
ATOM 959 N N . ASP A 1 117 ? 3.311 1.541 -5.879 1.00 87.19 117 ASP A N 1
ATOM 960 C CA . ASP A 1 117 ? 3.372 1.000 -7.236 1.00 87.19 117 ASP A CA 1
ATOM 961 C C . ASP A 1 117 ? 4.839 0.867 -7.669 1.00 87.19 117 ASP A C 1
ATOM 963 O O . ASP A 1 117 ? 5.594 1.843 -7.715 1.00 87.19 117 ASP A O 1
ATOM 967 N N . SER A 1 118 ? 5.256 -0.368 -7.952 1.00 88.00 118 SER A N 1
ATOM 968 C CA . SE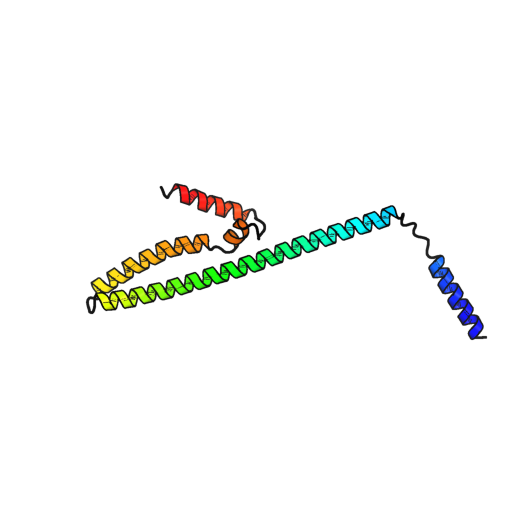R A 1 118 ? 6.672 -0.692 -8.107 1.00 88.00 118 SER A CA 1
ATOM 969 C C . SER A 1 118 ? 7.316 0.084 -9.249 1.00 88.00 118 SER A C 1
ATOM 971 O O . SER A 1 118 ? 8.406 0.634 -9.080 1.00 88.00 118 SER A O 1
ATOM 973 N N . ARG A 1 119 ? 6.614 0.217 -10.380 1.00 88.12 119 ARG A N 1
ATOM 974 C CA . ARG A 1 119 ? 7.122 0.954 -11.539 1.00 88.12 119 ARG A CA 1
ATOM 975 C C . ARG A 1 119 ? 7.183 2.439 -11.251 1.00 88.12 119 ARG A C 1
ATOM 977 O O . ARG A 1 119 ? 8.213 3.061 -11.507 1.00 88.12 119 ARG A O 1
ATOM 984 N N . HIS A 1 120 ? 6.122 2.992 -10.672 1.00 88.75 120 HIS A N 1
ATOM 985 C CA . HIS A 1 120 ? 6.068 4.399 -10.311 1.00 88.75 120 HIS A CA 1
ATOM 986 C C . HIS A 1 120 ? 7.245 4.806 -9.419 1.00 88.75 120 HIS A C 1
ATOM 988 O O . HIS A 1 120 ? 7.933 5.789 -9.710 1.00 88.75 120 HIS A O 1
ATOM 994 N N . VAL A 1 121 ? 7.520 4.025 -8.370 1.00 91.19 121 VAL A N 1
ATOM 995 C CA . VAL A 1 121 ? 8.644 4.265 -7.457 1.00 91.19 121 VAL A CA 1
ATOM 996 C C . VAL A 1 121 ? 9.975 4.178 -8.202 1.00 91.19 121 VAL A C 1
ATOM 998 O O . VAL A 1 121 ? 10.806 5.080 -8.083 1.00 91.19 121 VAL A O 1
ATOM 1001 N N . CYS A 1 122 ? 10.183 3.144 -9.016 1.00 93.56 122 CYS A N 1
ATOM 1002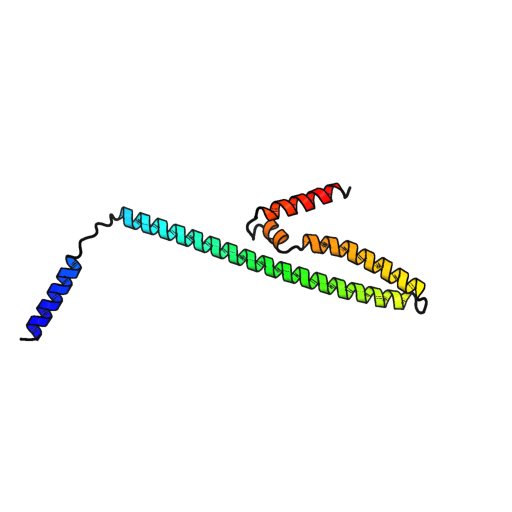 C CA . CYS A 1 122 ? 11.456 2.948 -9.708 1.00 93.56 122 CYS A CA 1
ATOM 1003 C C . CYS A 1 122 ? 11.726 3.976 -10.816 1.00 93.56 122 CYS A C 1
ATOM 1005 O O . CYS A 1 122 ? 12.884 4.337 -11.049 1.00 93.56 122 CYS A O 1
ATOM 1007 N N . VAL A 1 123 ? 10.682 4.508 -11.457 1.00 92.06 123 VAL A N 1
ATOM 1008 C CA . VAL A 1 123 ? 10.784 5.646 -12.384 1.00 92.06 123 VAL A CA 1
ATOM 1009 C C . VAL A 1 123 ? 11.063 6.945 -11.624 1.00 92.06 123 VAL A C 1
ATOM 1011 O O . VAL A 1 123 ? 11.918 7.728 -12.040 1.00 92.06 123 VAL A O 1
ATOM 1014 N N . LEU A 1 124 ? 10.410 7.175 -10.478 1.00 89.75 124 LEU A N 1
ATOM 1015 C CA . LEU A 1 124 ? 10.663 8.353 -9.638 1.00 89.75 124 LEU A CA 1
ATOM 1016 C C . LEU A 1 124 ? 12.113 8.393 -9.133 1.00 89.75 124 LEU A C 1
ATOM 1018 O O . LEU A 1 124 ? 12.744 9.450 -9.147 1.00 89.75 124 LEU A O 1
ATOM 1022 N N . LEU A 1 125 ? 12.652 7.235 -8.747 1.00 90.25 125 LEU A N 1
ATOM 1023 C CA . LEU A 1 125 ? 14.051 7.062 -8.351 1.00 90.25 125 LEU A CA 1
ATOM 1024 C C . LEU A 1 125 ? 15.029 7.106 -9.540 1.00 90.25 125 LEU A C 1
ATOM 1026 O O . LEU A 1 125 ? 16.237 7.031 -9.329 1.00 90.25 125 LEU A O 1
ATOM 1030 N N . ARG A 1 126 ? 14.527 7.259 -10.776 1.00 88.75 126 ARG A N 1
ATOM 1031 C CA . ARG A 1 126 ? 15.298 7.288 -12.034 1.00 88.75 126 ARG A CA 1
ATOM 1032 C C . ARG A 1 126 ? 16.138 6.033 -12.270 1.00 88.75 126 ARG A C 1
ATOM 1034 O O . ARG A 1 126 ? 17.167 6.091 -12.937 1.00 88.75 126 ARG A O 1
ATOM 1041 N N . VAL A 1 127 ? 15.700 4.907 -11.714 1.00 91.31 127 VAL A N 1
ATOM 1042 C CA . VAL A 1 127 ? 16.339 3.604 -11.910 1.00 91.31 127 VAL A CA 1
ATOM 1043 C C . VAL A 1 127 ? 15.774 2.931 -13.160 1.00 91.31 127 VAL A C 1
ATOM 1045 O O . VAL A 1 127 ? 16.522 2.370 -13.953 1.00 91.31 127 VAL A O 1
ATOM 1048 N N . CYS A 1 128 ? 14.461 3.042 -13.363 1.00 91.00 128 CYS A N 1
ATOM 1049 C CA . CYS A 1 128 ? 13.798 2.644 -14.599 1.00 91.00 128 CYS A CA 1
ATOM 1050 C C . CYS A 1 128 ? 13.635 3.844 -15.539 1.00 91.00 128 CYS A C 1
ATOM 1052 O O . CYS A 1 128 ? 13.414 4.975 -15.095 1.00 91.00 128 CYS A O 1
ATOM 1054 N N . ALA A 1 129 ? 13.699 3.589 -16.846 1.00 88.12 129 ALA A N 1
ATOM 1055 C CA . ALA A 1 129 ? 13.351 4.587 -17.849 1.00 88.12 129 ALA A CA 1
ATOM 1056 C C . ALA A 1 129 ? 11.852 4.918 -17.775 1.00 88.12 129 ALA A C 1
ATOM 1058 O O . ALA A 1 129 ? 11.017 4.020 -17.653 1.00 88.12 129 ALA A O 1
ATOM 1059 N N . ALA A 1 130 ? 11.518 6.206 -17.866 1.00 85.19 130 ALA A N 1
ATOM 1060 C CA . ALA A 1 130 ? 10.133 6.637 -18.000 1.00 85.19 130 ALA A CA 1
ATOM 1061 C C . ALA A 1 130 ? 9.603 6.264 -19.391 1.00 85.19 130 ALA A C 1
ATOM 1063 O O . ALA A 1 130 ? 10.286 6.449 -20.397 1.00 85.19 130 ALA A O 1
ATOM 1064 N N . SER A 1 131 ? 8.375 5.770 -19.434 1.00 79.00 131 SER A N 1
ATOM 1065 C CA . SER A 1 131 ? 7.581 5.593 -20.647 1.00 79.00 131 SER A CA 1
ATOM 1066 C C . SER A 1 131 ? 6.456 6.625 -20.705 1.00 79.00 131 SER A C 1
ATOM 1068 O O . SER A 1 131 ? 6.133 7.250 -19.693 1.00 79.00 131 SER A O 1
ATOM 1070 N N . ASP A 1 132 ? 5.811 6.765 -21.864 1.00 72.50 132 ASP A N 1
ATOM 1071 C CA . ASP A 1 132 ? 4.656 7.658 -22.042 1.00 72.50 132 ASP A CA 1
ATOM 1072 C C . ASP A 1 132 ? 3.528 7.382 -21.020 1.00 72.50 132 ASP A C 1
ATOM 1074 O O . ASP A 1 132 ? 2.862 8.307 -20.549 1.00 72.50 132 ASP A O 1
ATOM 1078 N N . GLU A 1 133 ? 3.366 6.125 -20.593 1.00 66.81 133 GLU A N 1
ATOM 1079 C CA . GLU A 1 133 ? 2.377 5.692 -19.594 1.00 66.81 133 GLU A CA 1
ATOM 1080 C C . GLU A 1 133 ? 2.656 6.259 -18.187 1.00 66.81 133 GLU A C 1
ATOM 1082 O O . GLU A 1 133 ? 1.726 6.584 -17.440 1.00 66.81 133 GLU A O 1
ATOM 1087 N N . ASP A 1 134 ? 3.929 6.457 -17.831 1.00 65.50 134 ASP A N 1
ATOM 1088 C CA . ASP A 1 134 ? 4.345 6.912 -16.498 1.00 65.50 134 ASP A CA 1
ATOM 1089 C C . ASP A 1 134 ? 3.995 8.398 -16.263 1.00 65.50 134 ASP A C 1
ATOM 1091 O O . ASP A 1 134 ? 3.692 8.819 -15.137 1.00 65.50 134 ASP A O 1
ATOM 1095 N N . TYR A 1 135 ? 3.954 9.203 -17.333 1.00 61.62 135 TYR A N 1
ATOM 1096 C CA . TYR A 1 135 ? 3.532 10.607 -17.273 1.00 61.62 135 TYR A CA 1
ATOM 1097 C C . TYR A 1 135 ? 2.039 10.747 -16.945 1.00 61.62 135 TYR A C 1
ATOM 1099 O O . TYR A 1 135 ? 1.644 11.659 -16.210 1.00 61.62 135 TYR A O 1
ATOM 1107 N N . VAL A 1 136 ? 1.206 9.817 -17.424 1.00 61.34 136 VAL A N 1
ATOM 1108 C CA . VAL A 1 136 ? -0.238 9.802 -17.144 1.00 61.34 136 VAL A CA 1
ATOM 1109 C C . VAL A 1 136 ? -0.499 9.541 -15.659 1.00 61.34 136 VAL A C 1
ATOM 1111 O O . VAL A 1 136 ? -1.339 10.212 -15.053 1.00 61.34 136 VAL A O 1
ATOM 1114 N N . LEU A 1 137 ? 0.239 8.611 -15.043 1.00 61.12 137 LEU A N 1
ATOM 1115 C CA . LEU A 1 137 ? 0.094 8.296 -13.619 1.00 61.12 137 LEU A CA 1
ATOM 1116 C C . LEU A 1 137 ? 0.521 9.472 -12.726 1.00 61.12 137 LEU A C 1
ATOM 1118 O O . LEU A 1 137 ? -0.204 9.831 -11.794 1.00 61.12 137 LEU A O 1
ATOM 1122 N N . LYS A 1 138 ? 1.642 10.132 -13.050 1.00 62.62 138 LYS A N 1
ATOM 1123 C CA . LYS A 1 138 ? 2.107 11.335 -12.337 1.00 62.62 138 LYS A CA 1
ATOM 1124 C C . LYS A 1 138 ? 1.065 12.459 -12.364 1.00 62.62 138 LYS A C 1
ATOM 1126 O O . LYS A 1 138 ? 0.805 13.077 -11.330 1.00 62.62 138 LYS A O 1
ATOM 1131 N N . ASN A 1 139 ? 0.431 12.690 -13.515 1.00 59.34 139 ASN A N 1
ATOM 1132 C CA . ASN A 1 139 ? -0.608 13.712 -13.656 1.00 59.34 139 ASN A CA 1
ATOM 1133 C C . ASN A 1 139 ? -1.871 13.364 -12.848 1.00 59.34 139 ASN A C 1
ATOM 1135 O O . ASN A 1 139 ? -2.428 14.241 -12.191 1.00 59.34 139 ASN A O 1
ATOM 1139 N N . LYS A 1 140 ? -2.280 12.087 -12.808 1.00 65.00 140 LYS A N 1
ATOM 1140 C CA . LYS A 1 140 ? -3.409 11.622 -11.976 1.00 65.00 140 LYS A CA 1
ATOM 1141 C C . LYS A 1 140 ? -3.144 11.788 -10.473 1.00 65.00 140 LYS A C 1
ATOM 1143 O O . LYS A 1 140 ? -4.028 12.230 -9.742 1.00 65.00 140 LYS A O 1
ATOM 1148 N N . LEU A 1 141 ? -1.931 11.478 -10.008 1.00 62.50 141 LEU A N 1
ATOM 1149 C CA . LEU A 1 141 ? -1.523 11.676 -8.608 1.00 62.50 141 LEU A CA 1
ATOM 1150 C C . LEU A 1 141 ? -1.463 13.162 -8.231 1.00 62.50 141 LEU A C 1
ATOM 1152 O O . LEU A 1 141 ? -1.907 13.535 -7.147 1.00 62.50 141 LEU A O 1
ATOM 1156 N N . SER A 1 142 ? -0.956 14.016 -9.127 1.00 58.50 142 SER A N 1
ATOM 1157 C CA . SER A 1 142 ? -0.920 15.465 -8.907 1.00 58.50 142 SER A CA 1
ATOM 1158 C C . SER A 1 142 ? -2.320 16.080 -8.881 1.00 58.50 142 SER A C 1
ATOM 1160 O O . SER A 1 142 ? -2.583 16.918 -8.024 1.00 58.50 142 SER A O 1
ATOM 1162 N N . SER A 1 143 ? -3.224 15.642 -9.766 1.00 58.09 143 SER A N 1
ATOM 1163 C CA . SER A 1 143 ? -4.615 16.116 -9.799 1.00 58.09 143 SER A CA 1
ATOM 1164 C C . SER A 1 143 ? -5.364 15.765 -8.513 1.00 58.09 143 SER A C 1
ATOM 1166 O O . SER A 1 143 ? -6.018 16.629 -7.940 1.00 58.09 143 SER A O 1
ATOM 1168 N N . ASN A 1 144 ? -5.190 14.543 -7.996 1.00 56.75 144 ASN A N 1
ATOM 1169 C CA . ASN A 1 144 ? -5.772 14.152 -6.708 1.00 56.75 144 ASN A CA 1
ATOM 1170 C C . ASN A 1 144 ? -5.207 14.954 -5.524 1.00 56.75 144 ASN A C 1
ATOM 1172 O O . ASN A 1 144 ? -5.860 15.032 -4.491 1.00 56.75 144 ASN A O 1
ATOM 1176 N N . LYS A 1 145 ? -4.007 15.542 -5.635 1.00 50.69 145 LYS A N 1
ATOM 1177 C CA . LYS A 1 145 ? -3.422 16.371 -4.570 1.00 50.69 145 LYS A CA 1
ATOM 1178 C C . LYS A 1 145 ? -4.111 17.737 -4.457 1.00 50.69 145 LYS A C 1
ATOM 1180 O O . LYS A 1 145 ? -4.166 18.281 -3.359 1.00 50.69 145 LYS A O 1
ATOM 1185 N N . THR A 1 146 ? -4.651 18.265 -5.558 1.00 48.09 146 THR A N 1
ATOM 1186 C CA . THR A 1 146 ? -5.453 19.505 -5.578 1.00 48.09 146 THR A CA 1
ATOM 1187 C C . THR A 1 146 ? -6.834 19.341 -4.942 1.00 48.09 146 THR A C 1
ATOM 1189 O O . THR A 1 146 ? -7.362 20.316 -4.428 1.00 48.09 146 THR A O 1
ATOM 1192 N N . ASP A 1 147 ? -7.362 18.117 -4.874 1.00 46.88 147 ASP A N 1
ATOM 1193 C CA . ASP A 1 147 ? -8.627 17.811 -4.186 1.00 46.88 147 ASP A CA 1
ATOM 1194 C C . ASP A 1 147 ? -8.432 17.488 -2.684 1.00 46.88 147 ASP A C 1
ATOM 1196 O O . ASP A 1 147 ? -9.357 17.035 -2.010 1.00 46.88 147 ASP A O 1
ATOM 1200 N N . MET A 1 148 ? -7.212 17.655 -2.148 1.00 43.59 148 MET A N 1
ATOM 1201 C CA . MET A 1 148 ? -6.850 17.327 -0.756 1.00 43.59 148 MET A CA 1
ATOM 1202 C C . MET A 1 148 ? -6.586 18.553 0.135 1.00 43.59 148 MET A C 1
ATOM 1204 O O . MET A 1 148 ? -5.997 18.392 1.208 1.00 43.59 148 MET A O 1
ATOM 1208 N N . GLN A 1 149 ? -7.017 19.747 -0.283 1.00 37.47 149 GLN A N 1
ATOM 1209 C CA . GLN A 1 149 ? -7.018 20.963 0.538 1.00 37.47 149 GLN A CA 1
ATOM 1210 C C . GLN A 1 149 ? -8.453 21.395 0.840 1.00 37.47 149 GLN A C 1
ATOM 1212 O O . GLN A 1 149 ? -8.693 21.782 2.005 1.00 37.47 149 GLN A O 1
#

Secondary structure (DSSP, 8-state):
-HHHHHHHHHHHHHHHHHHS------HHHHHHHHHHHHHHHHHHHHHHHHHHHHHHHHHHHHHHHHHHHHHHHHHHHHHHHHHHHHHTT-HHHHHHHHHHHHHHHHHHHHHHHHH--HHHHHHHTTSSPP-HHHHHHHHHHHHHHHTT-

Sequence (149 aa):
MVQIINRILISVSIFYLCYAHPYKTNAKDLEKDRMLTTNEYYVEKVNQMAGISCDLCMRAVYGVNYDFIQLKKDFIEMIRLDCEALFHERPEDISECIRFLTTKVEKYSGKVEKILDSRHVCVLLRVCAASDEDYVLKNKLSSNKTDMQ

pLDDT: mean 81.14, std 15.84, range [37.47, 97.88]

Solvent-accessible surface area (backbone atoms only — not comparable to full-atom values): 8140 Å² total; per-residue (Å²): 113,70,72,60,54,52,55,50,52,54,50,50,52,52,48,51,64,65,63,50,68,82,74,78,66,47,70,66,54,54,50,50,52,48,51,49,54,49,48,51,51,51,50,52,52,51,52,50,51,41,51,52,48,23,52,52,43,33,53,52,35,47,50,53,45,51,52,50,54,51,50,51,52,55,50,49,52,48,43,47,55,52,28,44,67,73,44,56,94,36,65,69,61,23,52,51,46,35,54,54,54,46,53,52,49,52,60,51,47,60,54,50,57,68,61,48,36,31,64,61,45,25,36,74,72,64,44,28,83,80,52,82,69,54,57,54,54,54,51,54,56,53,55,56,55,71,77,69,120